Protein AF-A0A523B351-F1 (afdb_monomer_lite)

pLDDT: mean 72.09, std 18.97, range [31.7, 91.12]

Radius of gyration: 14.61 Å; chains: 1; bounding box: 37×41×27 Å

Sequence (83 aa):
MQSLKLAFYNLSSGRLIDLGKISKGEKCALCNDVAVRSISTAEVSRYFNVRLETRRRVYLCKKHYKEYKKRSEEERELERLRW

Structure (mmCIF, N/CA/C/O backbone):
data_AF-A0A523B351-F1
#
_entry.id   AF-A0A523B351-F1
#
loop_
_atom_site.group_PDB
_atom_site.id
_atom_site.type_symbol
_atom_site.label_atom_id
_atom_site.label_alt_id
_atom_site.label_comp_id
_atom_site.label_asym_id
_atom_site.label_entity_id
_atom_site.label_seq_id
_atom_site.pdbx_PDB_ins_code
_atom_site.Cartn_x
_atom_site.Cartn_y
_atom_site.Cartn_z
_atom_site.occupancy
_atom_site.B_iso_or_equiv
_atom_site.auth_seq_id
_atom_site.auth_comp_id
_atom_site.auth_asym_id
_atom_site.auth_atom_id
_atom_site.pdbx_PDB_model_num
ATOM 1 N N . MET A 1 1 ? -25.809 -22.577 -13.843 1.00 40.72 1 MET A N 1
ATOM 2 C CA . MET A 1 1 ? -24.601 -21.836 -14.270 1.00 40.72 1 MET A CA 1
ATOM 3 C C . MET A 1 1 ? -24.393 -20.696 -13.291 1.00 40.72 1 MET A C 1
ATOM 5 O O . MET A 1 1 ? -25.268 -19.856 -13.132 1.00 40.72 1 MET A O 1
ATOM 9 N N . GLN A 1 2 ? -23.338 -20.816 -12.491 1.00 34.09 2 GLN A N 1
ATOM 10 C CA . GLN A 1 2 ? -23.151 -20.108 -11.230 1.00 34.09 2 GLN A CA 1
ATOM 11 C C . GLN A 1 2 ? -23.034 -18.590 -11.416 1.00 34.09 2 GLN A C 1
ATOM 13 O O . GLN A 1 2 ? -22.058 -18.079 -11.947 1.00 34.09 2 GLN A O 1
ATOM 18 N N . SER A 1 3 ? -24.044 -17.904 -10.882 1.00 31.70 3 SER A N 1
ATOM 19 C CA . SER A 1 3 ? -23.910 -16.725 -10.027 1.00 31.70 3 SER A CA 1
ATOM 20 C C . SER A 1 3 ? -23.002 -15.595 -10.522 1.00 31.70 3 SER A C 1
ATOM 22 O O . SER A 1 3 ? -21.803 -15.565 -10.248 1.00 31.70 3 SER A O 1
ATOM 24 N N . LEU A 1 4 ? -23.661 -14.578 -11.079 1.00 35.06 4 LEU A N 1
ATOM 25 C CA . LEU A 1 4 ? -23.253 -13.178 -11.266 1.00 35.06 4 LEU A CA 1
ATOM 26 C C . LEU A 1 4 ? -22.906 -12.458 -9.934 1.00 35.06 4 LEU A C 1
ATOM 28 O O . LEU A 1 4 ? -23.342 -11.341 -9.663 1.00 35.06 4 LEU A O 1
ATOM 32 N N . LYS A 1 5 ? -22.131 -13.097 -9.053 1.00 38.38 5 LYS A N 1
ATOM 33 C CA . LYS A 1 5 ? -21.740 -12.596 -7.727 1.00 38.38 5 LYS A CA 1
ATOM 34 C C . LYS A 1 5 ? -20.522 -11.672 -7.803 1.00 38.38 5 LYS A C 1
ATOM 36 O O . LYS A 1 5 ? -19.538 -11.930 -7.131 1.00 38.38 5 LYS A O 1
ATOM 41 N N . LEU A 1 6 ? -20.547 -10.584 -8.574 1.00 34.00 6 LEU A N 1
ATOM 42 C CA . LEU A 1 6 ? -19.496 -9.550 -8.453 1.00 34.00 6 LEU A CA 1
ATOM 43 C C . LEU A 1 6 ? -20.019 -8.106 -8.538 1.00 34.00 6 LEU A C 1
ATOM 45 O O . LEU A 1 6 ? -19.293 -7.196 -8.915 1.00 34.00 6 LEU A O 1
ATOM 49 N N . ALA A 1 7 ? -21.243 -7.872 -8.060 1.00 35.75 7 ALA A N 1
ATOM 50 C CA . ALA A 1 7 ? -21.728 -6.538 -7.683 1.00 35.75 7 ALA A CA 1
ATOM 51 C C . ALA A 1 7 ? -21.285 -6.091 -6.261 1.00 35.75 7 ALA A C 1
ATOM 53 O O . ALA A 1 7 ? -21.800 -5.115 -5.730 1.00 35.75 7 ALA A O 1
ATOM 54 N N . PHE A 1 8 ? -20.358 -6.791 -5.588 1.00 36.38 8 PHE A N 1
ATOM 55 C CA . PHE A 1 8 ? -20.386 -6.861 -4.114 1.00 36.38 8 PHE A CA 1
ATOM 56 C C . PHE A 1 8 ? -19.271 -6.205 -3.292 1.00 36.38 8 PHE A C 1
ATOM 58 O O . PHE A 1 8 ? -19.204 -6.443 -2.088 1.00 36.38 8 PHE A O 1
ATOM 65 N N . TYR A 1 9 ? -18.434 -5.323 -3.833 1.00 39.16 9 TYR A N 1
ATOM 66 C CA . TYR A 1 9 ? -17.431 -4.659 -2.986 1.00 39.16 9 TYR A CA 1
ATOM 67 C C . TYR A 1 9 ? -17.626 -3.154 -2.859 1.00 39.16 9 TYR A C 1
ATOM 69 O O . TYR A 1 9 ? -16.691 -2.389 -3.099 1.00 39.16 9 TYR A O 1
ATOM 77 N N . ASN A 1 10 ? -18.788 -2.785 -2.302 1.00 35.06 10 ASN A N 1
ATOM 78 C CA . ASN A 1 10 ? -19.012 -1.549 -1.546 1.00 35.06 10 ASN A CA 1
ATOM 79 C C . ASN A 1 10 ? -17.733 -1.130 -0.790 1.00 35.06 10 ASN A C 1
ATOM 81 O O . ASN A 1 10 ? -17.143 -1.887 -0.004 1.00 35.06 10 ASN A O 1
ATOM 85 N N . LEU A 1 11 ? -17.229 0.053 -1.132 1.00 44.47 11 LEU A N 1
ATOM 86 C CA . LEU A 1 11 ? -16.052 0.699 -0.567 1.00 44.47 11 LEU A CA 1
ATOM 87 C C . LEU A 1 11 ? -16.592 1.892 0.225 1.00 44.47 11 LEU A C 1
ATOM 89 O O . LEU A 1 11 ? -17.021 2.875 -0.366 1.00 44.47 11 LEU A O 1
ATOM 93 N N . SER A 1 12 ? -16.630 1.788 1.552 1.00 40.25 12 SER A N 1
ATOM 94 C CA . SER A 1 12 ? -17.063 2.843 2.477 1.00 40.25 12 SER A CA 1
ATOM 95 C C . SER A 1 12 ? -16.041 3.991 2.563 1.00 40.25 12 SER 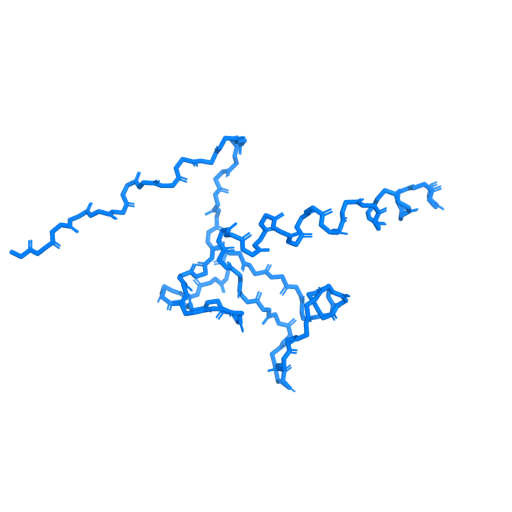A C 1
ATOM 97 O O . SER A 1 12 ? -15.455 4.275 3.601 1.00 40.25 12 SER A O 1
ATOM 99 N N . SER A 1 13 ? -15.748 4.593 1.414 1.00 42.78 13 SER A N 1
ATOM 100 C CA . SER A 1 13 ? -15.086 5.887 1.209 1.00 42.78 13 SER A CA 1
ATOM 101 C C . SER A 1 13 ? -15.109 6.131 -0.300 1.00 42.78 13 SER A C 1
ATOM 103 O O . SER A 1 13 ? -14.304 5.567 -1.040 1.00 42.78 13 SER A O 1
ATOM 105 N N . GLY A 1 14 ? -16.110 6.888 -0.757 1.00 38.09 14 GLY A N 1
ATOM 106 C CA . GLY A 1 14 ? -16.445 7.098 -2.165 1.00 38.09 14 GLY A CA 1
ATOM 107 C C . GLY A 1 14 ? -15.275 7.605 -3.005 1.00 38.09 14 GLY A C 1
ATOM 108 O O . GLY A 1 14 ? -15.009 8.800 -3.080 1.00 38.09 14 GLY A O 1
ATOM 109 N N . ARG A 1 15 ? -14.586 6.679 -3.672 1.00 43.56 15 ARG A N 1
ATOM 110 C CA . ARG A 1 15 ? -13.708 6.958 -4.806 1.00 43.56 15 ARG A CA 1
ATOM 111 C C . ARG A 1 15 ? -13.725 5.728 -5.703 1.00 43.56 15 ARG A C 1
ATOM 113 O O . ARG A 1 15 ? -13.334 4.646 -5.260 1.00 43.56 15 ARG A O 1
ATOM 120 N N . LEU A 1 16 ? -14.219 5.886 -6.930 1.00 38.94 16 LEU A N 1
ATOM 121 C CA . LEU A 1 16 ? -14.203 4.842 -7.952 1.00 38.94 16 LEU A CA 1
ATOM 122 C C . LEU A 1 16 ? -12.787 4.248 -8.027 1.00 38.94 16 LEU A C 1
ATOM 124 O O . LEU A 1 16 ? -11.782 4.962 -8.079 1.00 38.94 16 LEU A O 1
ATOM 128 N N . ILE A 1 17 ? -12.694 2.923 -7.917 1.00 51.34 17 ILE A N 1
ATOM 129 C CA . ILE A 1 17 ? -11.442 2.203 -8.141 1.00 51.34 17 ILE A CA 1
ATOM 130 C C . ILE A 1 17 ? -11.287 2.140 -9.656 1.00 51.34 17 ILE A C 1
ATOM 132 O O . ILE A 1 17 ? -11.675 1.154 -10.274 1.00 51.34 17 ILE A O 1
ATOM 136 N N . ASP A 1 18 ? -10.781 3.213 -10.265 1.00 51.91 18 ASP A N 1
ATOM 137 C CA . ASP A 1 18 ? -10.314 3.127 -11.642 1.00 51.91 18 ASP A CA 1
ATOM 138 C C . ASP A 1 18 ? -9.299 1.986 -11.683 1.00 51.91 18 ASP A C 1
ATOM 140 O O . ASP A 1 18 ? -8.253 2.041 -11.026 1.00 51.91 18 ASP A O 1
ATOM 144 N N . LEU A 1 19 ? -9.621 0.925 -12.425 1.00 58.94 19 LEU A N 1
ATOM 145 C CA . LEU A 1 19 ? -8.762 -0.249 -12.597 1.00 58.94 19 LEU A CA 1
ATOM 146 C C . LEU A 1 19 ? -7.455 0.091 -13.336 1.00 58.94 19 LEU A C 1
ATOM 148 O O . LEU A 1 19 ? -6.685 -0.812 -13.627 1.00 58.94 19 LEU A O 1
ATOM 152 N N . GLY A 1 20 ? -7.168 1.372 -13.602 1.00 62.47 20 GLY A N 1
ATOM 153 C CA . GLY A 1 20 ? -5.897 1.885 -14.105 1.00 62.47 20 GLY A CA 1
ATOM 154 C C . GLY A 1 20 ? -5.246 0.982 -15.155 1.00 62.47 20 GLY A C 1
ATOM 155 O O . GLY A 1 20 ? -5.894 0.495 -16.073 1.00 62.47 20 GLY A O 1
ATOM 156 N N . LYS A 1 21 ? -3.943 0.735 -14.994 1.00 63.31 21 LYS A N 1
ATOM 157 C CA . LYS A 1 21 ? -3.138 -0.169 -15.834 1.00 63.31 21 LYS A CA 1
ATOM 158 C C . LYS A 1 21 ? -3.205 -1.639 -15.375 1.00 63.31 21 LYS A C 1
ATOM 160 O O . LYS A 1 21 ? -2.177 -2.305 -15.392 1.00 63.31 21 LYS A O 1
ATOM 165 N N . ILE A 1 22 ? -4.337 -2.118 -14.860 1.00 69.12 22 ILE A N 1
ATOM 166 C CA . ILE A 1 22 ? -4.469 -3.506 -14.382 1.00 69.12 22 ILE A CA 1
ATOM 167 C C . ILE A 1 22 ? -5.186 -4.313 -15.455 1.00 69.12 22 ILE A C 1
ATOM 169 O O . ILE A 1 22 ? -6.298 -3.973 -15.864 1.00 69.12 22 ILE A O 1
ATOM 173 N N . SER A 1 23 ? -4.548 -5.388 -15.916 1.00 68.62 23 SER A N 1
ATOM 174 C CA . SER A 1 23 ? -5.176 -6.276 -16.894 1.00 68.62 23 SER A CA 1
ATOM 175 C C . SER A 1 23 ? -6.333 -7.028 -16.236 1.00 68.62 23 SER A C 1
ATOM 177 O O . SER A 1 23 ? -6.247 -7.430 -15.073 1.00 68.62 23 SER A O 1
ATOM 179 N N . LYS A 1 24 ? -7.439 -7.233 -16.965 1.00 64.62 24 LYS A N 1
ATOM 180 C CA . L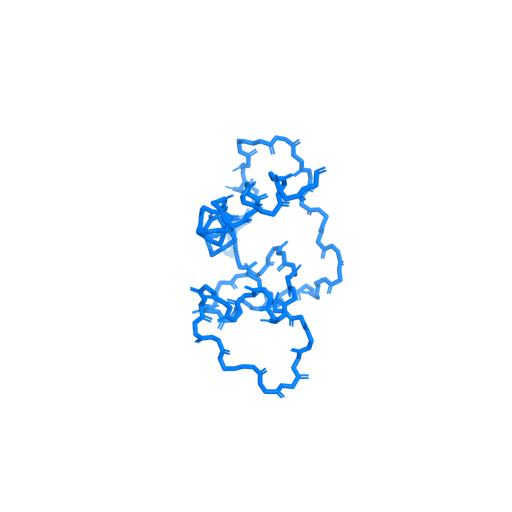YS A 1 24 ? -8.601 -7.970 -16.442 1.00 64.62 24 LYS A CA 1
ATOM 181 C C . LYS A 1 24 ? -8.152 -9.364 -15.980 1.00 64.62 24 LYS A C 1
ATOM 183 O O . LYS A 1 24 ? -7.716 -10.165 -16.798 1.00 64.62 24 LYS A O 1
ATOM 188 N N . GLY A 1 25 ? -8.261 -9.638 -14.678 1.00 71.12 25 GLY A N 1
ATOM 189 C CA . GLY A 1 25 ? -7.894 -10.930 -14.086 1.00 71.12 25 GLY A CA 1
ATOM 190 C C . GLY A 1 25 ? -6.475 -11.026 -13.514 1.00 71.12 25 GLY A C 1
ATOM 191 O O . GLY A 1 25 ? -6.050 -12.126 -13.165 1.00 71.12 25 GLY A O 1
ATOM 192 N N . GLU A 1 26 ? -5.739 -9.917 -13.379 1.00 82.94 26 GLU A N 1
ATOM 193 C CA . GLU A 1 26 ? -4.454 -9.940 -12.672 1.00 82.94 26 GLU A CA 1
ATOM 194 C C . GLU A 1 26 ? -4.623 -10.340 -11.199 1.00 82.94 26 GLU A C 1
ATOM 196 O O . GLU A 1 26 ? -5.516 -9.863 -10.489 1.00 82.94 26 GLU A O 1
ATOM 201 N N . LYS A 1 27 ? -3.752 -11.246 -10.746 1.00 85.44 27 LYS A N 1
ATOM 202 C CA . LYS A 1 27 ? -3.748 -11.763 -9.376 1.00 85.44 27 LYS A CA 1
ATOM 203 C C . LYS A 1 27 ? -2.946 -10.856 -8.455 1.00 85.44 27 LYS A C 1
ATOM 205 O O . LYS A 1 27 ? -2.007 -10.179 -8.878 1.00 85.44 27 LYS A O 1
ATOM 210 N N . CYS A 1 28 ? -3.314 -10.857 -7.181 1.00 85.38 28 CYS A N 1
ATOM 211 C CA . CYS A 1 28 ? -2.527 -10.199 -6.159 1.00 85.38 28 CYS A CA 1
ATOM 212 C C . CYS A 1 28 ? -1.159 -10.888 -6.007 1.00 85.38 28 CYS A C 1
ATOM 214 O O . CYS A 1 28 ? -1.024 -12.099 -6.138 1.00 85.38 28 CYS A O 1
ATOM 216 N N . ALA A 1 29 ? -0.115 -10.111 -5.728 1.00 81.50 29 ALA A N 1
ATOM 217 C CA . ALA A 1 29 ? 1.220 -10.675 -5.518 1.00 81.50 29 ALA A CA 1
ATOM 218 C C . ALA A 1 29 ? 1.392 -11.401 -4.171 1.00 81.50 29 ALA A C 1
ATOM 220 O O . ALA A 1 29 ? 2.349 -12.146 -4.000 1.00 81.50 29 ALA A O 1
ATOM 221 N N . LEU A 1 30 ? 0.487 -11.163 -3.216 1.00 81.06 30 LEU A N 1
ATOM 222 C CA . LEU A 1 30 ? 0.503 -11.761 -1.874 1.00 81.06 30 LEU A CA 1
ATOM 223 C C . LEU A 1 30 ? -0.487 -12.925 -1.735 1.00 81.06 30 LEU A C 1
ATOM 225 O O . LEU A 1 30 ? -0.288 -13.813 -0.915 1.00 81.06 30 LEU A O 1
ATOM 229 N N . CYS A 1 31 ? -1.565 -12.924 -2.520 1.00 84.00 31 CYS A N 1
ATOM 230 C CA . CYS A 1 31 ? -2.560 -13.993 -2.535 1.00 84.00 31 CYS A CA 1
ATOM 231 C C . CYS A 1 31 ? -3.138 -14.183 -3.937 1.00 84.00 31 CYS A C 1
ATOM 233 O O . CYS A 1 31 ? -3.065 -13.301 -4.779 1.00 84.00 31 CYS A O 1
ATOM 235 N N . ASN A 1 32 ? -3.823 -15.297 -4.172 1.00 82.56 32 ASN A N 1
ATOM 236 C CA . ASN A 1 32 ? -4.459 -15.573 -5.462 1.00 82.56 32 ASN A CA 1
ATOM 237 C C . ASN A 1 32 ? -5.775 -14.802 -5.715 1.00 82.56 32 ASN A C 1
ATOM 239 O O . ASN A 1 32 ? -6.491 -15.134 -6.659 1.00 82.56 32 ASN A O 1
ATOM 243 N N . ASP A 1 33 ? -6.098 -13.780 -4.913 1.00 85.94 33 ASP A N 1
ATOM 244 C CA . ASP A 1 33 ? -7.288 -12.944 -5.118 1.00 85.94 33 ASP A CA 1
ATOM 245 C C . ASP A 1 33 ? -7.112 -11.972 -6.296 1.00 85.94 33 ASP A C 1
ATOM 247 O O . ASP A 1 33 ? -5.999 -11.601 -6.675 1.00 85.94 33 ASP A O 1
ATOM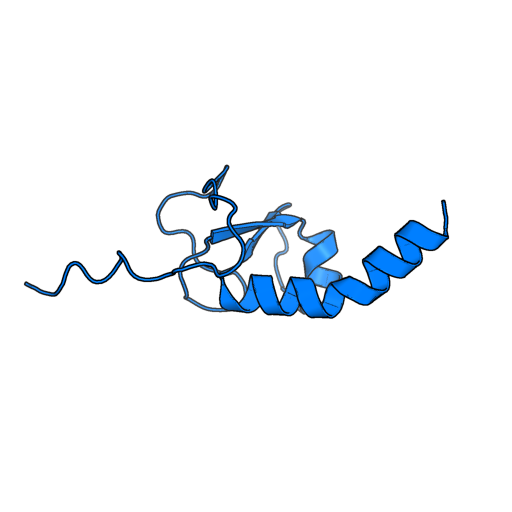 251 N N . VAL A 1 34 ? -8.237 -11.485 -6.825 1.00 84.06 34 VAL A N 1
ATOM 252 C CA . VAL A 1 34 ? -8.271 -10.486 -7.901 1.00 84.06 34 VAL A CA 1
ATOM 253 C C . VAL A 1 34 ? -7.671 -9.158 -7.427 1.00 84.06 34 VAL A C 1
ATOM 255 O O . VAL A 1 34 ? -8.056 -8.610 -6.385 1.00 84.06 34 VAL A O 1
ATOM 258 N N . ALA A 1 35 ? -6.730 -8.621 -8.201 1.00 85.88 35 ALA A N 1
ATOM 259 C CA . ALA A 1 35 ? -6.118 -7.336 -7.916 1.00 85.88 35 ALA A CA 1
ATOM 260 C C . ALA A 1 35 ? -7.013 -6.157 -8.323 1.00 85.88 35 ALA A C 1
ATOM 262 O O . ALA A 1 35 ? -7.715 -6.191 -9.329 1.00 85.88 35 ALA A O 1
ATOM 263 N N . VAL A 1 36 ? -6.961 -5.087 -7.526 1.00 82.25 36 VAL A N 1
ATOM 264 C CA . VAL A 1 36 ? -7.776 -3.870 -7.707 1.00 82.25 36 VAL A CA 1
ATOM 265 C C . VAL A 1 36 ? -6.939 -2.593 -7.771 1.00 82.25 36 VAL A C 1
ATOM 267 O O . VAL A 1 36 ? -7.440 -1.552 -8.190 1.00 82.25 36 VAL A O 1
ATOM 270 N N . ARG A 1 37 ? -5.676 -2.635 -7.323 1.00 81.62 37 ARG A N 1
ATOM 271 C CA . ARG A 1 37 ? -4.758 -1.485 -7.315 1.00 81.62 37 ARG A CA 1
ATOM 272 C C . ARG A 1 37 ? -3.343 -1.895 -7.707 1.00 81.62 37 ARG A C 1
ATOM 274 O O . ARG A 1 37 ? -2.917 -3.007 -7.409 1.00 81.62 37 ARG A O 1
ATOM 281 N N . SER A 1 38 ? -2.622 -0.968 -8.344 1.00 84.00 38 SER A N 1
ATOM 282 C CA . SER A 1 38 ? -1.198 -1.104 -8.660 1.00 84.00 38 SER A CA 1
ATOM 283 C C . SER A 1 38 ? -0.376 -0.136 -7.811 1.00 84.00 38 SER A C 1
ATOM 285 O O . SER A 1 38 ? -0.650 1.065 -7.808 1.00 84.00 38 SER A O 1
ATOM 287 N N . ILE A 1 39 ? 0.622 -0.654 -7.104 1.00 85.12 39 ILE A N 1
ATOM 288 C CA . ILE A 1 39 ? 1.554 0.110 -6.260 1.00 85.12 39 ILE A CA 1
ATOM 289 C C . ILE A 1 39 ? 2.976 -0.177 -6.747 1.00 85.12 39 ILE A C 1
ATOM 291 O O . ILE A 1 39 ? 3.206 -1.182 -7.421 1.00 85.12 39 ILE A O 1
ATOM 295 N N . SER A 1 40 ? 3.923 0.724 -6.498 1.00 85.81 40 SER A N 1
ATOM 296 C CA . SER A 1 40 ? 5.320 0.468 -6.844 1.00 85.81 40 SER A CA 1
ATOM 297 C C . SER A 1 40 ? 5.891 -0.686 -6.011 1.00 85.81 40 SER A C 1
ATOM 299 O O . SER A 1 40 ? 5.534 -0.874 -4.848 1.00 85.81 40 SER A O 1
ATOM 301 N N . THR A 1 41 ? 6.788 -1.474 -6.601 1.00 86.25 41 THR A N 1
ATOM 302 C CA . THR A 1 41 ? 7.440 -2.577 -5.875 1.00 86.25 41 THR A CA 1
ATOM 303 C C . THR A 1 41 ? 8.253 -2.067 -4.694 1.00 86.25 41 THR A C 1
ATOM 305 O O . THR A 1 41 ? 8.203 -2.687 -3.641 1.00 86.25 41 THR A O 1
ATOM 308 N N . ALA A 1 42 ? 8.895 -0.904 -4.837 1.00 84.50 42 ALA A N 1
ATOM 309 C CA . ALA A 1 42 ? 9.686 -0.274 -3.784 1.00 84.50 42 ALA A CA 1
ATOM 310 C C . ALA A 1 42 ? 8.857 0.104 -2.545 1.00 84.50 42 ALA A C 1
ATOM 312 O O . ALA A 1 42 ? 9.317 -0.086 -1.424 1.00 84.50 42 ALA A O 1
ATOM 313 N N . GLU A 1 43 ? 7.636 0.619 -2.721 1.00 83.75 43 GLU A N 1
ATOM 314 C CA . GLU A 1 43 ? 6.760 0.930 -1.585 1.00 83.75 43 GLU A CA 1
ATOM 315 C C . GLU A 1 43 ? 6.221 -0.342 -0.931 1.00 83.75 43 GLU A C 1
ATOM 317 O O . GLU A 1 43 ? 6.175 -0.437 0.291 1.00 83.75 43 GLU A O 1
ATOM 322 N N . VAL A 1 44 ? 5.807 -1.337 -1.722 1.00 85.06 44 VAL A N 1
ATOM 323 C CA . VAL A 1 44 ? 5.243 -2.579 -1.169 1.00 85.06 44 VAL A CA 1
ATOM 324 C C . VAL A 1 44 ? 6.309 -3.390 -0.433 1.00 85.06 44 VAL A C 1
ATOM 326 O O . VAL A 1 44 ? 6.010 -3.935 0.629 1.00 85.06 44 VAL A O 1
ATOM 329 N N . SER A 1 45 ? 7.544 -3.432 -0.943 1.00 84.56 45 SER A N 1
ATOM 330 C CA . SER A 1 45 ? 8.648 -4.187 -0.339 1.00 84.56 45 SER A CA 1
ATOM 331 C C . SER A 1 45 ? 9.043 -3.692 1.052 1.00 84.56 45 SER A C 1
ATOM 333 O O . SER A 1 45 ? 9.612 -4.461 1.818 1.00 84.56 45 SER A O 1
ATOM 335 N N . ARG A 1 46 ? 8.727 -2.437 1.406 1.00 84.44 46 ARG A N 1
ATOM 336 C CA . ARG A 1 46 ? 8.958 -1.902 2.761 1.00 84.44 46 ARG A CA 1
ATOM 337 C C . ARG A 1 46 ? 8.060 -2.552 3.814 1.00 84.44 46 ARG A C 1
ATOM 339 O O . ARG A 1 46 ? 8.461 -2.688 4.961 1.00 84.44 46 ARG A O 1
ATOM 346 N N . TYR A 1 47 ? 6.851 -2.959 3.425 1.00 83.75 47 TYR A N 1
ATOM 347 C CA . TYR A 1 47 ? 5.817 -3.438 4.353 1.00 83.75 47 TYR A CA 1
ATOM 348 C C . TYR A 1 47 ? 5.504 -4.922 4.221 1.00 83.75 47 TYR A C 1
ATOM 350 O O . TYR A 1 47 ? 4.951 -5.524 5.144 1.00 83.75 47 TYR A O 1
ATOM 358 N N . PHE A 1 48 ? 5.799 -5.498 3.061 1.00 83.31 48 PHE A N 1
ATOM 359 C CA . PHE A 1 48 ? 5.517 -6.883 2.733 1.00 83.31 48 PHE A CA 1
ATOM 360 C C . PHE A 1 48 ? 6.735 -7.503 2.068 1.00 83.31 48 PHE A C 1
ATOM 362 O O . PHE A 1 48 ? 7.348 -6.908 1.185 1.00 83.31 48 PHE A O 1
ATOM 369 N N . ASN A 1 4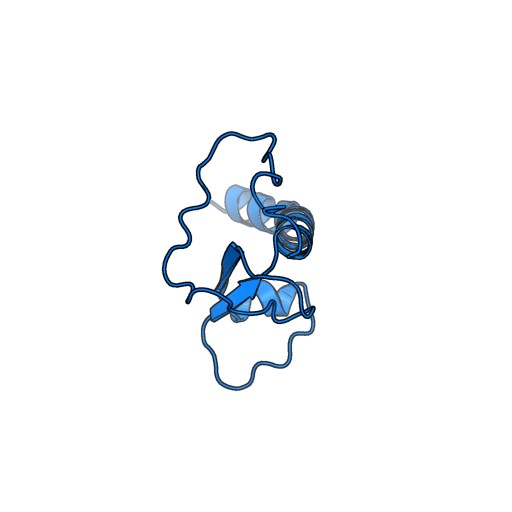9 ? 7.044 -8.744 2.431 1.00 77.00 49 ASN A N 1
ATOM 370 C CA . ASN A 1 49 ? 8.160 -9.464 1.839 1.00 77.00 49 ASN A CA 1
ATOM 371 C C . ASN A 1 49 ? 7.751 -10.075 0.488 1.00 77.00 49 ASN A C 1
ATOM 373 O O . ASN A 1 49 ? 7.462 -11.268 0.388 1.00 77.00 49 ASN A O 1
ATOM 377 N N . VAL A 1 50 ? 7.677 -9.243 -0.550 1.00 72.25 50 VAL A N 1
ATOM 378 C CA . VAL A 1 50 ? 7.251 -9.663 -1.889 1.00 72.25 50 VAL A CA 1
ATOM 379 C C . VAL A 1 50 ? 8.475 -9.965 -2.754 1.00 72.25 50 VAL A C 1
ATOM 381 O O . VAL A 1 50 ? 9.256 -9.072 -3.071 1.00 72.25 50 VAL A O 1
ATOM 384 N N . ARG A 1 51 ? 8.638 -11.225 -3.171 1.00 61.12 51 ARG A N 1
ATOM 385 C CA . ARG A 1 51 ? 9.677 -11.632 -4.131 1.00 61.12 51 ARG A CA 1
ATOM 386 C C . ARG A 1 51 ? 9.198 -11.358 -5.555 1.00 61.12 51 ARG A C 1
ATOM 388 O O . ARG A 1 51 ? 8.563 -12.205 -6.173 1.00 61.12 51 ARG A O 1
ATOM 395 N N . LEU A 1 52 ? 9.454 -10.155 -6.061 1.00 64.31 52 LEU A N 1
ATOM 396 C CA . LEU A 1 52 ? 9.177 -9.794 -7.454 1.00 64.31 52 LEU A CA 1
ATOM 397 C C . LEU A 1 52 ? 10.441 -9.220 -8.084 1.00 64.31 52 LEU A C 1
ATOM 399 O O . LEU A 1 52 ? 10.669 -8.017 -8.061 1.00 64.31 52 LEU A O 1
ATOM 403 N N . GLU A 1 53 ? 11.254 -10.100 -8.658 1.00 57.50 53 GLU A N 1
ATOM 404 C CA . GLU A 1 53 ? 12.585 -9.766 -9.184 1.00 57.50 53 GLU A CA 1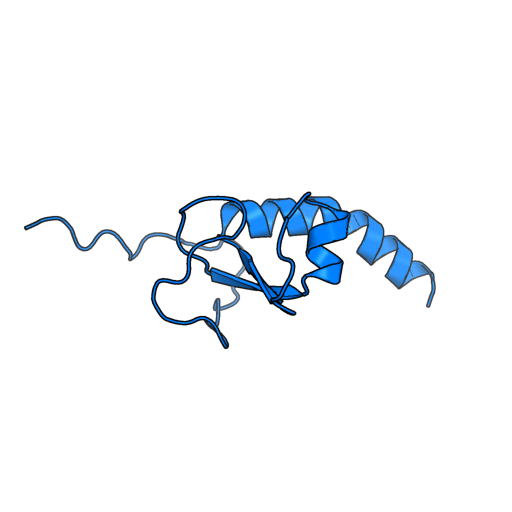
ATOM 405 C C . GLU A 1 53 ? 12.560 -8.950 -10.488 1.00 57.50 53 GLU A C 1
ATOM 407 O O . GLU A 1 53 ? 13.598 -8.464 -10.921 1.00 57.50 53 GLU A O 1
ATOM 412 N N . THR A 1 54 ? 11.401 -8.756 -11.134 1.00 60.22 54 THR A N 1
ATOM 413 C CA . THR A 1 54 ? 11.382 -8.192 -12.505 1.00 60.22 54 THR A CA 1
ATOM 414 C C . THR A 1 54 ? 10.319 -7.121 -12.758 1.00 60.22 54 THR A C 1
ATOM 416 O O . THR A 1 54 ? 10.391 -6.402 -13.754 1.00 60.22 54 THR A O 1
ATOM 419 N N . ARG A 1 55 ? 9.312 -6.959 -11.889 1.00 70.00 55 ARG A N 1
ATOM 420 C CA . ARG A 1 55 ? 8.219 -5.997 -12.130 1.00 70.00 55 ARG A CA 1
ATOM 421 C C . ARG A 1 55 ? 8.420 -4.725 -11.310 1.00 70.00 55 ARG A C 1
ATOM 423 O O . ARG A 1 55 ? 8.589 -4.791 -10.100 1.00 70.00 55 ARG A O 1
ATOM 430 N N . ARG A 1 56 ? 8.327 -3.554 -11.960 1.00 80.44 56 ARG A N 1
ATOM 431 C CA . ARG A 1 56 ? 8.361 -2.223 -11.304 1.00 80.44 56 ARG A CA 1
ATOM 432 C C . ARG A 1 56 ? 7.108 -1.920 -10.470 1.00 80.44 56 ARG A C 1
ATOM 434 O O . ARG A 1 56 ? 7.138 -1.046 -9.605 1.00 80.44 56 ARG A O 1
ATOM 441 N N . ARG A 1 57 ? 5.990 -2.587 -10.777 1.00 82.88 57 ARG A N 1
ATOM 442 C CA . ARG A 1 57 ? 4.699 -2.421 -10.098 1.00 82.88 57 ARG A CA 1
ATOM 443 C C . ARG A 1 57 ? 4.171 -3.769 -9.624 1.00 82.88 57 ARG A C 1
ATOM 445 O O . ARG A 1 57 ? 4.325 -4.779 -10.310 1.00 82.88 57 ARG A O 1
ATOM 452 N N . VAL A 1 58 ? 3.492 -3.731 -8.488 1.00 85.19 58 VAL A N 1
ATOM 453 C CA . VAL A 1 58 ? 2.857 -4.856 -7.810 1.00 85.19 58 VAL A CA 1
ATOM 454 C C . VAL A 1 58 ? 1.361 -4.618 -7.767 1.00 85.19 58 VAL A C 1
ATOM 456 O O . VAL A 1 58 ? 0.900 -3.505 -7.500 1.00 85.19 58 VAL A O 1
ATOM 459 N N . TYR A 1 59 ? 0.598 -5.675 -8.010 1.00 86.81 59 TYR A N 1
ATOM 460 C CA . TYR A 1 59 ? -0.853 -5.623 -7.982 1.00 86.81 59 TYR A CA 1
ATOM 461 C C . TYR A 1 59 ? -1.375 -6.199 -6.669 1.00 86.81 59 TYR A C 1
ATOM 463 O O . TYR A 1 59 ? -0.986 -7.294 -6.255 1.00 86.81 59 TYR A O 1
ATOM 471 N N . LEU A 1 60 ? -2.241 -5.445 -5.991 1.00 86.38 60 LEU A N 1
ATOM 472 C CA . LEU A 1 60 ? -2.809 -5.818 -4.698 1.00 86.38 60 LEU A CA 1
ATOM 473 C C . LEU A 1 60 ? -4.327 -5.960 -4.776 1.00 86.38 60 LEU A C 1
ATOM 475 O O . LEU A 1 60 ? -5.014 -5.169 -5.430 1.00 86.38 60 LEU A O 1
ATOM 479 N N . CYS A 1 61 ? -4.855 -6.957 -4.065 1.00 87.81 61 CYS A N 1
ATOM 480 C CA . CYS A 1 61 ? -6.286 -7.091 -3.823 1.00 87.81 61 CYS A CA 1
ATOM 481 C C . CYS A 1 61 ? -6.757 -6.061 -2.783 1.00 87.81 61 CYS A C 1
ATOM 483 O O . CYS A 1 61 ? -5.966 -5.423 -2.083 1.00 87.81 61 CYS A O 1
ATOM 485 N N . LYS A 1 62 ? -8.077 -5.912 -2.639 1.00 83.50 62 LYS A N 1
ATOM 486 C CA . LYS A 1 62 ? -8.688 -4.938 -1.718 1.00 83.50 62 LYS A CA 1
ATOM 487 C C . LYS A 1 62 ? -8.260 -5.138 -0.256 1.00 83.50 62 LYS A C 1
ATOM 489 O O . LYS A 1 62 ? -8.149 -4.156 0.474 1.00 83.50 62 LYS A O 1
ATOM 494 N N . LYS A 1 63 ? -8.023 -6.384 0.171 1.00 86.00 63 LYS A N 1
ATOM 495 C CA . LYS A 1 63 ? -7.593 -6.715 1.542 1.00 86.00 63 LYS A CA 1
ATOM 496 C C . LYS A 1 63 ? -6.173 -6.211 1.802 1.00 86.00 63 LYS A C 1
ATOM 498 O O . LYS A 1 63 ? -5.986 -5.355 2.662 1.00 86.00 63 LYS A O 1
ATOM 503 N N . HIS A 1 64 ? -5.219 -6.644 0.981 1.00 85.38 64 HIS A N 1
ATOM 504 C CA . HIS A 1 64 ? -3.821 -6.233 1.105 1.00 85.38 64 HIS A CA 1
ATOM 505 C C . HIS A 1 64 ? -3.618 -4.740 0.849 1.00 85.38 64 HIS A C 1
ATOM 507 O O . HIS A 1 64 ? -2.775 -4.125 1.486 1.00 85.38 64 HIS A O 1
ATOM 513 N N . TYR A 1 65 ? -4.431 -4.113 -0.007 1.00 86.12 65 TYR A N 1
ATOM 514 C CA . TYR A 1 65 ? -4.395 -2.661 -0.174 1.00 86.12 65 TYR A CA 1
ATOM 515 C C . TYR A 1 65 ? -4.802 -1.908 1.104 1.00 86.12 65 TYR A C 1
ATOM 517 O O . TYR A 1 65 ? -4.172 -0.913 1.457 1.00 86.12 65 TYR A O 1
ATOM 525 N N . LYS A 1 66 ? -5.831 -2.378 1.828 1.00 86.25 66 LYS A N 1
ATOM 526 C CA . LYS A 1 66 ? -6.219 -1.787 3.122 1.00 86.25 66 LYS A CA 1
ATOM 527 C C . LYS A 1 66 ? -5.132 -1.974 4.173 1.00 86.25 66 LYS A C 1
ATOM 529 O O . LYS A 1 66 ? -4.859 -1.047 4.925 1.00 86.25 66 LYS A O 1
ATOM 534 N N . GLU A 1 67 ? -4.536 -3.157 4.225 1.00 88.12 67 GLU A N 1
ATOM 535 C CA . GLU A 1 67 ? -3.454 -3.451 5.160 1.00 88.12 67 GLU A CA 1
ATOM 536 C C . GLU A 1 67 ? -2.215 -2.602 4.872 1.00 88.12 67 GLU A C 1
ATOM 538 O O . GLU A 1 67 ? -1.699 -1.951 5.775 1.00 88.12 67 GLU A O 1
ATOM 543 N N . TYR A 1 68 ? -1.817 -2.518 3.601 1.00 86.94 68 TYR A N 1
ATOM 544 C CA . TYR A 1 68 ? -0.776 -1.605 3.145 1.00 86.94 68 TYR A CA 1
ATOM 545 C C . TYR A 1 68 ? -1.076 -0.176 3.590 1.00 86.94 68 TYR A C 1
ATOM 547 O O . TYR A 1 68 ? -0.219 0.465 4.188 1.00 86.94 68 TYR A O 1
ATOM 555 N N . LYS A 1 69 ? -2.298 0.320 3.351 1.00 86.50 69 LYS A N 1
ATOM 556 C CA . LYS A 1 69 ? -2.675 1.693 3.701 1.00 86.50 69 LYS A CA 1
ATOM 557 C C . LYS A 1 69 ? -2.523 1.974 5.198 1.00 86.50 69 LYS A C 1
ATOM 559 O O . LYS A 1 69 ? -2.003 3.031 5.520 1.00 86.50 69 LYS A O 1
ATOM 564 N N . LYS A 1 70 ? -2.928 1.033 6.059 1.00 87.56 70 LYS A N 1
ATOM 565 C CA . LYS A 1 70 ? -2.774 1.136 7.519 1.00 87.56 70 LYS A CA 1
ATOM 566 C C . LYS A 1 70 ? -1.307 1.156 7.939 1.00 87.56 70 LYS A C 1
ATOM 568 O O . LYS A 1 70 ? -0.900 2.033 8.680 1.00 87.56 70 LYS A O 1
ATOM 573 N N . ARG A 1 71 ? -0.502 0.214 7.436 1.00 86.69 71 ARG A N 1
ATOM 574 C CA . ARG A 1 71 ? 0.927 0.134 7.788 1.00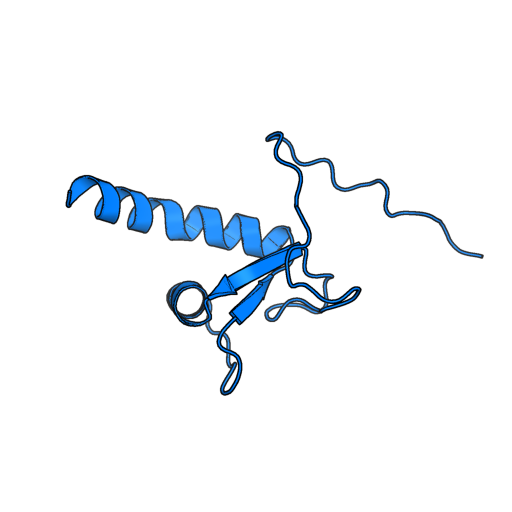 86.69 71 ARG A CA 1
ATOM 575 C C . ARG A 1 71 ? 1.718 1.355 7.314 1.00 86.69 71 ARG A C 1
ATOM 577 O O . ARG A 1 71 ? 2.656 1.765 7.974 1.00 86.69 71 ARG A O 1
ATOM 584 N N . SER A 1 72 ? 1.316 1.931 6.183 1.00 86.19 72 SER A N 1
ATOM 585 C CA . SER A 1 72 ? 1.945 3.117 5.587 1.00 86.19 72 SER A CA 1
ATOM 586 C C . SER A 1 72 ? 1.341 4.446 6.032 1.00 86.19 72 SER A C 1
ATOM 588 O O . SER A 1 72 ? 1.608 5.472 5.416 1.00 86.19 72 SER A O 1
ATOM 590 N N . GLU A 1 73 ? 0.467 4.453 7.035 1.00 87.38 73 GLU A N 1
ATOM 591 C CA . GLU A 1 73 ? -0.140 5.688 7.532 1.00 87.38 73 GLU A CA 1
ATOM 592 C C . GLU A 1 73 ? 0.881 6.529 8.302 1.00 87.38 73 GLU A C 1
ATOM 594 O O . GLU A 1 73 ? 1.094 7.683 7.936 1.00 87.38 73 GLU A O 1
ATOM 599 N N . GLU A 1 74 ? 1.590 5.915 9.254 1.00 87.44 74 GLU A N 1
ATOM 600 C CA . GLU A 1 74 ? 2.638 6.578 10.041 1.00 87.44 74 GLU A CA 1
ATOM 601 C C . GLU A 1 74 ? 3.791 7.088 9.166 1.00 87.44 74 GLU A C 1
ATOM 603 O O . GLU A 1 74 ? 4.188 8.240 9.297 1.00 87.44 74 GLU A O 1
ATOM 608 N N . GLU A 1 75 ? 4.296 6.290 8.212 1.00 87.88 75 GLU A N 1
ATOM 609 C CA . GLU A 1 75 ? 5.373 6.743 7.309 1.00 87.88 75 GLU A CA 1
ATOM 610 C C . GLU A 1 75 ? 4.933 7.961 6.482 1.00 87.88 75 GLU A C 1
ATOM 612 O O . GLU A 1 75 ? 5.682 8.927 6.365 1.00 87.88 75 GLU A O 1
ATOM 617 N N . ARG A 1 76 ? 3.697 7.967 5.961 1.00 84.69 76 ARG A N 1
ATOM 618 C CA . ARG A 1 76 ? 3.166 9.117 5.208 1.00 84.69 76 ARG A CA 1
ATOM 619 C C . ARG A 1 76 ? 2.977 10.355 6.074 1.00 84.69 76 ARG A C 1
ATOM 621 O O . ARG A 1 76 ? 3.047 11.471 5.563 1.00 84.69 76 ARG A O 1
ATOM 628 N N . GLU A 1 77 ? 2.653 10.174 7.347 1.00 90.06 77 GLU A N 1
ATOM 629 C CA . GLU A 1 77 ? 2.529 11.277 8.294 1.00 90.06 77 GLU A CA 1
ATOM 630 C C . GLU A 1 77 ? 3.899 11.862 8.640 1.00 90.06 77 GLU A C 1
ATOM 632 O O . GLU A 1 77 ? 4.075 13.075 8.540 1.00 90.06 77 GLU A O 1
ATOM 637 N N . LEU A 1 78 ? 4.889 11.013 8.920 1.00 91.12 78 LEU A N 1
ATOM 638 C CA . LEU A 1 78 ? 6.278 11.425 9.125 1.00 91.12 78 LEU A CA 1
ATOM 639 C C . LEU A 1 78 ? 6.850 12.141 7.896 1.00 91.12 78 LEU A C 1
ATOM 641 O O . LEU A 1 78 ? 7.487 13.184 8.034 1.00 91.12 78 LEU A O 1
ATOM 645 N N . GLU A 1 79 ? 6.595 11.624 6.690 1.00 87.56 79 GLU A N 1
ATOM 646 C CA . GLU A 1 79 ? 6.982 12.292 5.446 1.00 87.56 79 GLU A CA 1
ATOM 647 C C . GLU A 1 79 ? 6.322 13.666 5.320 1.00 87.56 79 GLU A C 1
ATOM 649 O O . GLU A 1 79 ? 6.994 14.609 4.918 1.00 87.56 79 GLU A O 1
ATOM 654 N N . ARG A 1 80 ? 5.044 13.816 5.698 1.00 90.00 80 ARG A N 1
ATOM 655 C CA . ARG A 1 80 ? 4.340 15.108 5.653 1.00 90.00 80 ARG A CA 1
ATOM 656 C C . ARG A 1 80 ? 4.927 16.124 6.629 1.00 90.00 80 ARG A C 1
ATOM 658 O O . ARG A 1 80 ? 5.057 17.276 6.257 1.00 90.00 80 ARG A O 1
ATOM 665 N N . LEU A 1 81 ? 5.277 15.704 7.844 1.00 90.75 81 LEU A N 1
ATOM 666 C CA . LEU A 1 81 ? 5.859 16.577 8.874 1.00 90.75 81 LEU A CA 1
ATOM 667 C C . LEU A 1 81 ? 7.269 17.071 8.526 1.00 90.75 81 LEU A C 1
ATOM 669 O O . LEU A 1 81 ? 7.773 18.001 9.150 1.00 90.75 81 LEU A O 1
ATOM 673 N N . ARG A 1 82 ? 7.928 16.425 7.561 1.00 85.38 82 ARG A N 1
ATOM 674 C CA . ARG A 1 82 ? 9.275 16.783 7.110 1.00 85.38 82 ARG A CA 1
ATOM 675 C C . ARG A 1 82 ? 9.299 18.006 6.183 1.00 85.38 82 ARG A C 1
ATOM 677 O O . ARG A 1 82 ? 10.382 18.547 5.964 1.00 85.38 82 ARG A O 1
ATOM 684 N N . TRP A 1 83 ? 8.153 18.383 5.618 1.00 76.69 83 TRP A N 1
ATOM 685 C CA . TRP A 1 83 ? 7.975 19.497 4.682 1.00 76.69 83 TRP A CA 1
ATOM 686 C C . TRP A 1 83 ? 7.184 20.624 5.336 1.00 76.69 83 TRP A C 1
ATOM 688 O O . TRP A 1 83 ? 7.555 21.790 5.084 1.00 76.69 83 TRP A O 1
#

Secondary structure (DSSP, 8-state):
------S----SS------TT--TTPBPSSSSSBP-EEEEHHHHHHHS----SS-SEEEE-HHHHHHHHHHTHHHHHHHHHT-

Foldseek 3Di:
DDDPPDVDDDDVPDDPLPQPPPDVCDAFQVDRDGFRDKDAPVLCVVPDVGPDPDDRIGTHHPVVVVVSCVVCVVVVVVVVVVD